Protein AF-A0A955T280-F1 (afdb_monomer)

Secondary structure (DSSP, 8-state):
----PPPEEEEEEEEEEEEE-SSTTEEEEEESSSSS-SEEEEEEGGGEES-SSEEEEEEEEEEEETTEEEEE-SSTT--EEE--GGGEE-

Structure (mmCIF, N/CA/C/O backbone):
data_AF-A0A955T280-F1
#
_entry.id   AF-A0A955T280-F1
#
loop_
_atom_site.group_PDB
_atom_site.id
_atom_site.type_symbol
_atom_site.label_atom_id
_atom_site.label_alt_id
_atom_site.label_comp_id
_atom_site.label_asym_id
_atom_site.label_entity_id
_atom_site.label_seq_id
_atom_site.pdbx_PDB_ins_code
_atom_site.Cartn_x
_atom_site.Cartn_y
_atom_site.Cartn_z
_atom_site.occupancy
_atom_site.B_iso_or_equiv
_atom_site.auth_seq_id
_atom_site.auth_comp_id
_atom_site.auth_asym_id
_atom_site.auth_atom_id
_atom_site.pdbx_PDB_model_num
ATOM 1 N N . MET A 1 1 ? -16.756 -12.839 28.794 1.00 40.88 1 MET A N 1
ATOM 2 C CA . MET A 1 1 ? -17.414 -12.154 27.662 1.00 40.88 1 MET A CA 1
ATOM 3 C C . MET A 1 1 ? -16.403 -12.064 26.533 1.00 40.88 1 MET A C 1
ATOM 5 O O . MET A 1 1 ? -15.517 -11.226 26.582 1.00 40.88 1 MET A O 1
ATOM 9 N N . THR A 1 2 ? -16.440 -12.991 25.582 1.00 46.84 2 THR A N 1
ATOM 10 C CA . THR A 1 2 ? -15.580 -12.960 24.393 1.00 46.84 2 THR A CA 1
ATOM 11 C C . THR A 1 2 ? -16.227 -12.025 23.381 1.00 46.84 2 THR A C 1
ATOM 13 O O . THR A 1 2 ? -17.230 -12.373 22.763 1.00 46.84 2 THR A O 1
ATOM 16 N N . ALA A 1 3 ? -15.696 -10.808 23.254 1.00 52.06 3 ALA A N 1
ATOM 17 C CA . ALA A 1 3 ? -16.089 -9.908 22.181 1.00 52.06 3 ALA A CA 1
ATOM 18 C C . ALA A 1 3 ? -15.708 -10.570 20.849 1.00 52.06 3 ALA A C 1
ATOM 20 O O . ALA A 1 3 ? -14.536 -10.608 20.471 1.00 52.06 3 ALA A O 1
ATOM 21 N N . SER A 1 4 ? -16.698 -11.144 20.166 1.00 58.16 4 SER A N 1
ATOM 22 C CA . SER A 1 4 ? -16.568 -11.559 18.771 1.00 58.16 4 SER A CA 1
ATOM 23 C C . SER A 1 4 ? -16.489 -10.285 17.938 1.00 58.16 4 SER A C 1
ATOM 25 O O . SER A 1 4 ? -17.503 -9.736 17.525 1.00 58.16 4 SER A O 1
ATOM 27 N N . GLY A 1 5 ? -15.282 -9.741 17.794 1.00 64.12 5 GLY A N 1
ATOM 28 C CA . GLY A 1 5 ? -15.041 -8.618 16.900 1.00 64.12 5 GLY A CA 1
ATOM 29 C C . GLY A 1 5 ? -15.203 -9.093 15.461 1.00 64.12 5 GLY A C 1
ATOM 30 O O . GLY A 1 5 ? -14.488 -9.997 15.035 1.00 64.12 5 GLY A O 1
ATOM 31 N N . THR A 1 6 ? -16.138 -8.500 14.723 1.00 71.00 6 THR A N 1
ATOM 32 C CA . THR A 1 6 ? -16.294 -8.735 13.286 1.00 71.00 6 THR A CA 1
ATOM 33 C C . THR A 1 6 ? -14.986 -8.395 12.574 1.00 71.00 6 THR A C 1
ATOM 35 O O . THR A 1 6 ? -14.512 -7.264 12.671 1.00 71.00 6 THR A O 1
ATOM 38 N N . LEU A 1 7 ? -14.408 -9.374 11.877 1.00 75.69 7 LEU A N 1
ATOM 39 C CA . LEU A 1 7 ? -13.260 -9.191 10.995 1.00 75.69 7 LEU A CA 1
ATOM 40 C C . LEU A 1 7 ? -13.784 -9.004 9.572 1.00 75.69 7 LEU A C 1
ATOM 42 O O . LEU A 1 7 ? -14.436 -9.898 9.039 1.00 75.69 7 LEU A O 1
ATOM 46 N N . THR A 1 8 ? -13.512 -7.855 8.961 1.00 79.69 8 THR A N 1
ATOM 47 C CA . THR A 1 8 ? -13.769 -7.647 7.526 1.00 79.69 8 THR A CA 1
ATOM 48 C C . THR A 1 8 ? -12.438 -7.535 6.807 1.00 79.69 8 THR A C 1
ATOM 50 O O . THR A 1 8 ? -11.576 -6.790 7.271 1.00 79.69 8 THR A O 1
ATOM 53 N N . VAL A 1 9 ? -12.285 -8.278 5.708 1.00 84.19 9 VAL A N 1
ATOM 54 C CA . VAL A 1 9 ? -11.088 -8.267 4.860 1.00 84.19 9 VAL A CA 1
ATOM 55 C C . VAL A 1 9 ? -11.497 -7.957 3.427 1.00 84.19 9 VAL A C 1
ATOM 57 O O . VAL A 1 9 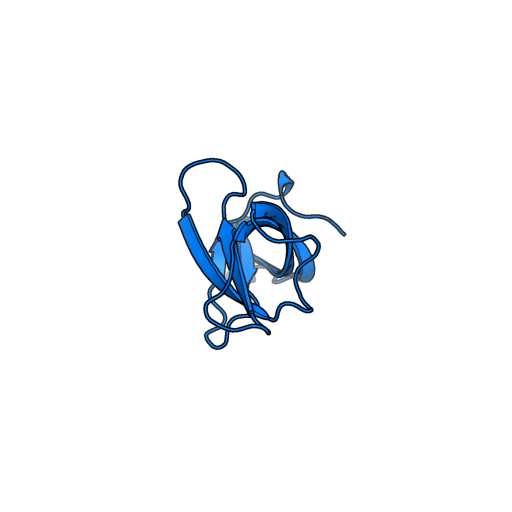? -12.427 -8.573 2.908 1.00 84.19 9 VAL A O 1
ATOM 60 N N . GLY A 1 10 ? -10.808 -7.015 2.788 1.00 89.06 10 GLY A N 1
ATOM 61 C CA . GLY A 1 10 ? -11.001 -6.725 1.371 1.00 89.06 10 GLY A CA 1
ATOM 62 C C . GLY A 1 10 ? -9.833 -5.955 0.775 1.00 89.06 10 GLY A C 1
ATOM 63 O O . GLY A 1 10 ? -9.221 -5.132 1.453 1.00 89.06 10 GLY A O 1
ATOM 64 N N . ASP A 1 11 ? -9.545 -6.210 -0.498 1.00 94.56 11 ASP A N 1
ATOM 65 C CA . ASP A 1 11 ? -8.467 -5.518 -1.199 1.00 94.56 11 ASP A CA 1
ATOM 66 C C . ASP A 1 11 ? -8.916 -4.127 -1.639 1.00 94.56 11 ASP A C 1
ATOM 68 O O . ASP A 1 11 ? -10.005 -3.961 -2.204 1.00 94.56 11 ASP A O 1
ATOM 72 N N . ARG A 1 12 ? -8.079 -3.130 -1.367 1.00 95.62 12 ARG A N 1
ATOM 73 C CA . ARG A 1 12 ? -8.311 -1.719 -1.688 1.00 95.62 12 ARG A CA 1
ATOM 74 C C . ARG A 1 12 ? -7.007 -1.044 -2.079 1.00 95.62 12 ARG A C 1
ATOM 76 O O . ARG A 1 12 ? -5.923 -1.593 -1.882 1.00 95.62 12 ARG A O 1
ATOM 83 N N . TRP A 1 13 ? -7.123 0.152 -2.630 1.00 96.56 13 TRP A N 1
ATOM 84 C CA . TRP A 1 13 ? -5.983 1.023 -2.871 1.00 96.56 13 TRP A CA 1
ATOM 85 C C . TRP A 1 13 ? -5.740 1.911 -1.656 1.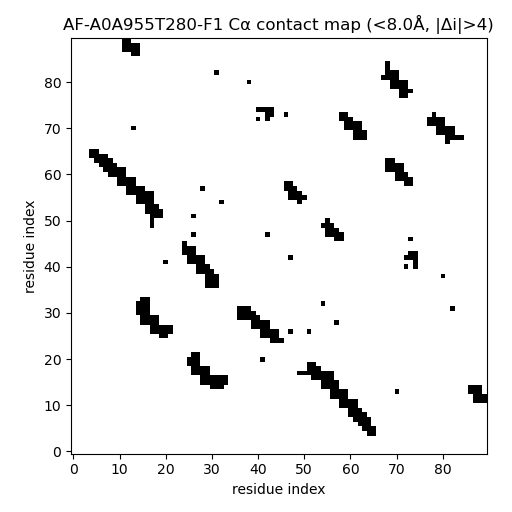00 96.56 13 TRP A C 1
ATOM 87 O O . TRP A 1 13 ? -6.670 2.548 -1.172 1.00 96.56 13 TRP A O 1
ATOM 97 N N . LEU A 1 14 ? -4.500 1.960 -1.178 1.00 96.69 14 LEU A N 1
ATOM 98 C CA . LEU A 1 14 ? -4.058 2.870 -0.125 1.00 96.69 14 LEU A CA 1
ATOM 99 C C . LEU A 1 14 ? -3.188 3.964 -0.734 1.00 96.69 14 LEU A C 1
ATOM 101 O O . LEU A 1 14 ? -2.206 3.656 -1.410 1.00 96.69 14 LEU A O 1
ATOM 105 N N . GLU A 1 15 ? -3.524 5.225 -0.482 1.00 96.19 15 GLU A N 1
ATOM 106 C CA . GLU A 1 15 ? -2.696 6.358 -0.882 1.00 96.19 15 GLU A CA 1
ATOM 107 C C . GLU A 1 15 ? -1.357 6.346 -0.140 1.00 96.19 15 GLU A C 1
ATOM 109 O O . GLU A 1 15 ? -1.290 6.216 1.083 1.00 96.19 15 GLU A O 1
ATOM 114 N N . CYS A 1 16 ? -0.271 6.489 -0.892 1.00 94.94 16 CYS A N 1
ATOM 115 C CA . CYS A 1 16 ? 1.086 6.440 -0.365 1.00 94.94 16 CYS A CA 1
ATOM 116 C C . CYS A 1 16 ? 2.011 7.380 -1.141 1.00 94.94 16 CYS A C 1
ATOM 118 O O . CYS A 1 16 ? 1.715 7.802 -2.263 1.00 94.94 16 CYS A O 1
ATOM 120 N N . HIS A 1 17 ? 3.165 7.693 -0.562 1.00 94.94 17 HIS A N 1
ATOM 121 C CA . HIS A 1 17 ? 4.255 8.288 -1.323 1.00 94.94 17 HIS A CA 1
ATOM 122 C C . HIS A 1 17 ? 5.070 7.173 -1.984 1.00 94.94 17 HIS A C 1
ATOM 124 O O . HIS A 1 17 ? 5.369 6.175 -1.332 1.00 94.94 17 HIS A O 1
ATOM 130 N N . VAL A 1 18 ? 5.388 7.316 -3.273 1.00 95.00 18 VAL A N 1
ATOM 131 C CA . VAL A 1 18 ? 6.103 6.300 -4.058 1.00 95.00 18 VAL A CA 1
ATOM 132 C C . VAL A 1 18 ? 7.507 6.790 -4.379 1.00 95.00 18 VAL A C 1
ATOM 134 O O . VAL A 1 18 ? 7.694 7.813 -5.039 1.0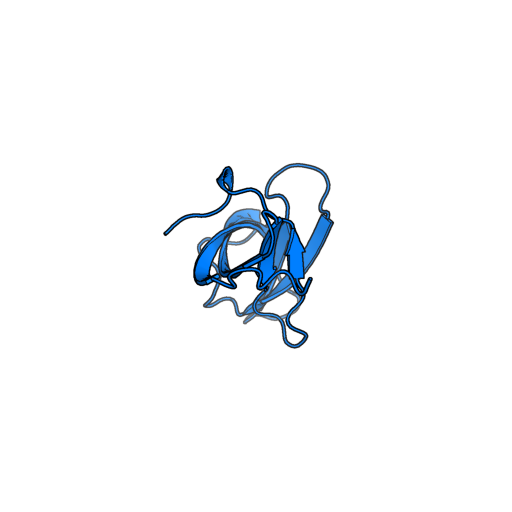0 95.00 18 VAL A O 1
ATOM 137 N N . GLU A 1 19 ? 8.494 6.002 -3.985 1.00 92.62 19 GLU A N 1
ATOM 138 C CA . GLU A 1 19 ? 9.914 6.232 -4.203 1.00 92.62 19 GLU A CA 1
ATOM 139 C C . GLU A 1 19 ? 10.529 5.087 -5.011 1.00 92.62 19 GLU A C 1
ATOM 141 O O . GLU A 1 19 ? 9.952 4.010 -5.199 1.00 92.62 19 GLU A O 1
ATOM 146 N N . LYS A 1 20 ? 11.739 5.328 -5.512 1.00 90.25 20 LYS A N 1
ATOM 147 C CA . LYS A 1 20 ? 12.494 4.319 -6.245 1.00 90.25 20 LYS A CA 1
ATOM 148 C C . LYS A 1 20 ? 12.862 3.152 -5.321 1.00 90.25 20 LYS A C 1
ATOM 150 O O . LYS A 1 20 ? 13.466 3.359 -4.271 1.00 90.25 20 LYS A O 1
ATOM 155 N N . GLY A 1 21 ? 12.528 1.932 -5.742 1.00 88.12 21 GLY A N 1
ATOM 156 C CA . GLY A 1 21 ? 12.925 0.700 -5.059 1.00 88.12 21 GLY A CA 1
ATOM 157 C C . GLY A 1 21 ? 14.404 0.349 -5.256 1.00 88.12 21 GLY A C 1
ATOM 158 O O . GLY A 1 21 ? 15.111 0.948 -6.072 1.00 88.12 21 GLY A O 1
ATOM 159 N N . MET A 1 22 ? 14.882 -0.653 -4.511 1.00 86.00 22 MET A N 1
ATOM 160 C CA . MET A 1 22 ? 16.246 -1.180 -4.676 1.00 86.00 22 MET A CA 1
ATOM 161 C C . MET A 1 22 ? 16.405 -1.982 -5.976 1.00 86.00 22 MET A C 1
ATOM 163 O O . MET A 1 22 ? 17.475 -1.956 -6.586 1.00 86.00 22 MET A O 1
ATOM 167 N N . PHE A 1 23 ? 15.335 -2.654 -6.412 1.00 89.38 23 PHE A N 1
ATOM 168 C CA . PHE A 1 23 ? 15.279 -3.476 -7.620 1.00 89.38 23 PHE A CA 1
ATOM 169 C C . PHE A 1 23 ? 14.318 -2.885 -8.657 1.00 89.38 23 PHE A C 1
ATOM 171 O O . PHE A 1 23 ? 13.511 -2.008 -8.360 1.00 89.38 23 PHE A O 1
ATOM 178 N N . SER A 1 24 ? 14.425 -3.330 -9.912 1.00 88.25 24 SER A N 1
ATOM 179 C CA . SER A 1 24 ? 13.638 -2.784 -11.030 1.00 88.25 24 SER A CA 1
ATOM 180 C C . SER A 1 24 ? 12.165 -3.203 -11.035 1.00 88.25 24 SER A C 1
ATOM 182 O O . SER A 1 24 ? 11.353 -2.588 -11.725 1.00 88.25 24 SER A O 1
ATOM 184 N N . ASP A 1 25 ? 11.839 -4.274 -10.327 1.00 91.62 25 ASP A N 1
ATOM 185 C CA . ASP A 1 25 ? 10.511 -4.867 -10.170 1.00 91.62 25 ASP A CA 1
ATOM 186 C C . ASP A 1 25 ? 9.846 -4.492 -8.839 1.00 91.62 25 ASP A C 1
ATOM 188 O O . ASP A 1 25 ? 8.696 -4.859 -8.603 1.00 91.62 25 ASP A O 1
ATOM 192 N N . GLU A 1 26 ? 10.519 -3.690 -8.015 1.00 92.19 26 GLU A N 1
ATOM 193 C CA . GLU A 1 26 ? 10.008 -3.203 -6.739 1.00 92.19 26 GLU A CA 1
ATOM 194 C C . GLU A 1 26 ? 9.953 -1.674 -6.700 1.00 92.19 26 GLU A C 1
ATOM 196 O O . GLU A 1 26 ? 10.694 -0.963 -7.386 1.00 92.19 26 GLU A O 1
ATOM 201 N N . LEU A 1 27 ? 9.072 -1.157 -5.852 1.00 94.25 27 LEU A N 1
ATOM 202 C CA . LEU A 1 27 ? 9.005 0.251 -5.485 1.00 94.25 27 LEU A CA 1
ATOM 203 C C . LEU A 1 27 ? 9.051 0.376 -3.967 1.00 94.25 27 LEU A C 1
ATOM 205 O O . LEU A 1 27 ? 8.555 -0.492 -3.253 1.00 94.25 27 LEU A O 1
ATOM 209 N N . ALA A 1 28 ? 9.642 1.462 -3.479 1.00 94.44 28 ALA A N 1
ATOM 210 C CA . ALA A 1 28 ? 9.511 1.829 -2.080 1.00 94.44 28 ALA A CA 1
ATOM 211 C C . ALA A 1 28 ? 8.233 2.657 -1.921 1.00 94.44 28 ALA A C 1
ATOM 213 O O . ALA A 1 28 ? 7.992 3.586 -2.692 1.00 94.44 28 ALA A O 1
ATOM 214 N N . ILE A 1 29 ? 7.405 2.324 -0.938 1.00 95.00 29 ILE A N 1
ATOM 215 C CA . ILE A 1 29 ? 6.243 3.127 -0.562 1.00 95.00 29 ILE A CA 1
ATOM 216 C C . ILE A 1 29 ? 6.379 3.574 0.879 1.00 95.00 29 ILE A C 1
ATOM 218 O O . ILE A 1 29 ? 6.853 2.815 1.723 1.00 95.00 29 ILE A O 1
ATOM 222 N N . SER A 1 30 ? 5.929 4.790 1.166 1.00 95.44 30 SER A N 1
ATOM 223 C CA . SER A 1 30 ? 5.796 5.283 2.531 1.00 95.44 30 SER A CA 1
ATOM 224 C C . SER A 1 30 ? 4.380 5.750 2.843 1.00 95.44 30 SER A C 1
ATOM 226 O O . SER A 1 30 ? 3.655 6.253 1.980 1.00 95.44 30 SER A O 1
ATOM 228 N N . TYR A 1 31 ? 3.984 5.538 4.097 1.00 95.25 31 TYR A N 1
ATOM 229 C CA . TYR A 1 31 ? 2.691 5.947 4.634 1.00 95.25 31 TYR A CA 1
ATOM 230 C C . TYR A 1 31 ? 2.879 6.655 5.986 1.00 95.25 31 TYR A C 1
ATOM 232 O O . TYR A 1 31 ? 3.661 6.163 6.809 1.00 95.25 31 TYR A O 1
ATOM 240 N N . PRO A 1 32 ? 2.157 7.755 6.283 1.00 93.81 32 PRO A N 1
ATOM 241 C CA . PRO A 1 32 ? 1.132 8.425 5.465 1.00 93.81 32 PRO A CA 1
ATOM 242 C C . PRO A 1 32 ? 1.668 9.031 4.152 1.00 93.81 32 PRO A C 1
ATOM 244 O O . PRO A 1 32 ? 2.872 9.251 4.039 1.00 93.81 32 PRO A O 1
ATOM 247 N N . PRO A 1 33 ? 0.801 9.316 3.155 1.00 88.62 33 PRO A N 1
ATOM 248 C CA . PRO A 1 33 ? 1.220 9.858 1.854 1.00 88.62 33 PRO A CA 1
ATOM 249 C C . PRO A 1 33 ? 1.816 11.273 1.927 1.00 88.62 33 PRO A C 1
ATOM 251 O O . PRO A 1 33 ? 2.402 11.748 0.951 1.00 88.62 33 PRO A O 1
ATOM 254 N N . ILE A 1 34 ? 1.624 11.974 3.050 1.00 87.62 34 ILE A N 1
ATOM 255 C CA . ILE A 1 34 ? 2.166 13.304 3.339 1.00 87.62 34 ILE A CA 1
ATOM 256 C C . ILE A 1 34 ? 2.597 13.339 4.807 1.00 87.62 34 ILE A C 1
ATOM 258 O O . ILE A 1 34 ? 1.848 12.908 5.684 1.00 87.62 34 ILE A O 1
ATOM 262 N N . GLY A 1 35 ? 3.760 13.931 5.079 1.00 87.69 35 GLY A N 1
ATOM 263 C CA . GLY A 1 35 ? 4.266 14.158 6.431 1.00 87.69 35 GLY A CA 1
ATOM 264 C C . GLY A 1 35 ? 5.341 13.156 6.838 1.00 87.69 35 GLY A C 1
ATOM 265 O O . GLY A 1 35 ? 6.056 12.620 5.995 1.00 87.69 35 GLY A O 1
ATOM 266 N N . GLU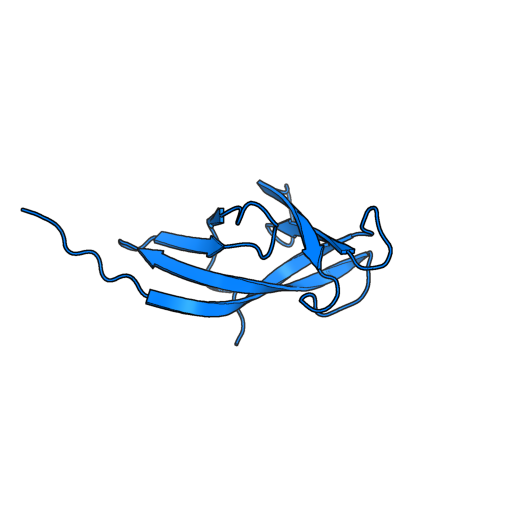 A 1 36 ? 5.488 12.947 8.145 1.00 88.44 36 GLU A N 1
ATOM 267 C CA . GLU A 1 36 ? 6.464 12.003 8.684 1.00 88.44 36 GLU A CA 1
ATOM 268 C C . GLU A 1 36 ? 5.995 10.563 8.452 1.00 88.44 36 GLU A C 1
ATOM 270 O O . GLU A 1 36 ? 4.921 10.160 8.909 1.00 88.44 36 GLU A O 1
ATOM 27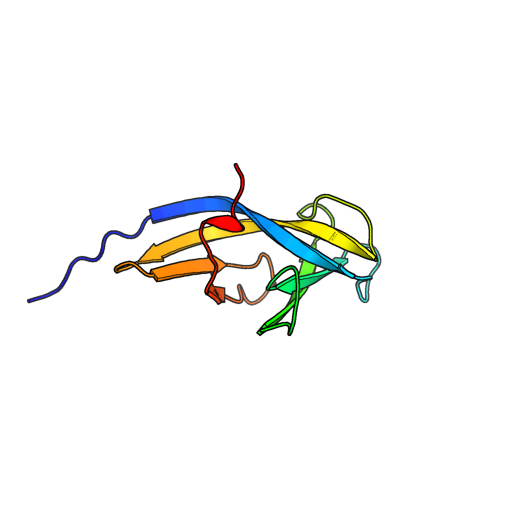5 N N . SER A 1 37 ? 6.810 9.799 7.723 1.00 84.38 37 SER A N 1
ATOM 276 C CA . SER A 1 37 ? 6.530 8.401 7.419 1.00 84.38 37 SER A CA 1
ATOM 277 C C . SER A 1 37 ? 6.520 7.558 8.692 1.00 84.38 37 SER A C 1
ATOM 279 O O . SER A 1 37 ? 7.481 7.546 9.461 1.00 84.38 37 SER A O 1
ATOM 281 N N . ARG A 1 38 ? 5.433 6.810 8.890 1.00 88.31 38 ARG A N 1
ATOM 282 C CA . ARG A 1 38 ? 5.307 5.796 9.945 1.00 88.31 38 ARG A CA 1
ATOM 283 C C . ARG A 1 38 ? 5.866 4.452 9.501 1.00 88.31 38 ARG A C 1
ATOM 285 O O . ARG A 1 38 ? 6.261 3.650 10.342 1.00 88.31 38 ARG A O 1
ATOM 292 N N . ILE A 1 39 ? 5.853 4.192 8.196 1.00 92.19 39 ILE A N 1
ATOM 293 C CA . ILE A 1 39 ? 6.362 2.962 7.600 1.00 92.19 39 ILE A CA 1
ATOM 294 C C . ILE A 1 39 ? 6.899 3.241 6.203 1.00 92.19 39 ILE A C 1
ATOM 296 O O . ILE A 1 39 ? 6.281 3.968 5.427 1.00 92.19 39 ILE A O 1
ATOM 300 N N . SER A 1 40 ? 8.035 2.625 5.886 1.00 93.12 40 SER A N 1
ATOM 301 C CA . SER A 1 40 ? 8.543 2.503 4.524 1.00 93.12 40 SER A CA 1
ATOM 302 C C . SER A 1 40 ? 8.718 1.026 4.201 1.00 93.12 40 SER A C 1
ATOM 304 O O . SER A 1 40 ? 9.234 0.270 5.027 1.00 93.12 40 SER A O 1
ATOM 306 N N . ALA A 1 41 ? 8.240 0.611 3.035 1.00 94.25 41 ALA A N 1
ATOM 307 C CA . ALA A 1 41 ? 8.213 -0.782 2.621 1.00 94.25 41 ALA A CA 1
ATOM 308 C C . ALA A 1 41 ? 8.539 -0.919 1.135 1.00 94.25 41 ALA A C 1
ATOM 310 O O . ALA A 1 41 ? 8.113 -0.103 0.321 1.00 94.25 41 ALA A O 1
ATOM 311 N N . PHE A 1 42 ? 9.249 -1.987 0.782 1.00 95.12 42 PHE A N 1
ATOM 312 C CA . PHE A 1 42 ? 9.434 -2.388 -0.608 1.00 95.12 42 PHE A CA 1
ATOM 313 C C . PHE A 1 42 ? 8.287 -3.303 -1.021 1.00 95.12 42 PHE A C 1
ATOM 315 O O . PHE A 1 42 ? 7.982 -4.277 -0.330 1.00 95.12 42 PHE A O 1
ATOM 322 N N . VAL A 1 43 ? 7.630 -2.960 -2.123 1.00 94.69 43 VAL A N 1
ATOM 323 C CA . VAL A 1 43 ? 6.460 -3.670 -2.638 1.00 94.69 43 VAL A CA 1
ATOM 324 C C . VAL A 1 43 ? 6.627 -3.971 -4.128 1.00 94.69 43 VAL A C 1
ATOM 326 O O . VAL A 1 43 ? 7.306 -3.212 -4.830 1.00 94.69 43 VAL A O 1
ATOM 329 N N . PRO A 1 44 ? 5.992 -5.041 -4.639 1.00 94.94 44 PRO A N 1
ATOM 330 C CA . PRO A 1 44 ? 5.963 -5.329 -6.067 1.00 94.94 44 PRO A CA 1
ATOM 331 C C . PRO A 1 44 ? 5.415 -4.150 -6.876 1.00 94.94 44 PRO A C 1
ATOM 333 O O . PRO A 1 44 ? 4.383 -3.565 -6.535 1.00 94.94 44 PRO A O 1
ATOM 336 N N . ARG A 1 45 ? 6.105 -3.789 -7.961 1.00 93.25 45 ARG A N 1
ATOM 337 C CA . ARG A 1 45 ? 5.750 -2.633 -8.800 1.00 93.25 45 ARG A CA 1
ATOM 338 C C . ARG A 1 45 ? 4.371 -2.769 -9.454 1.00 93.25 45 ARG A C 1
ATOM 340 O O . ARG A 1 45 ? 3.722 -1.758 -9.696 1.00 93.25 45 ARG A O 1
ATOM 347 N N . ASP A 1 46 ? 3.926 -3.985 -9.754 1.00 94.69 46 ASP A N 1
ATOM 348 C CA . ASP A 1 46 ? 2.613 -4.269 -10.350 1.00 94.69 46 ASP A CA 1
ATOM 349 C C . ASP A 1 46 ? 1.437 -4.021 -9.391 1.00 94.69 46 ASP A C 1
ATOM 351 O O . ASP A 1 46 ? 0.300 -3.873 -9.836 1.00 94.69 46 ASP A O 1
ATOM 355 N N . LEU A 1 47 ? 1.713 -3.909 -8.090 1.00 95.69 47 LEU A N 1
ATOM 356 C CA . LEU A 1 47 ? 0.739 -3.570 -7.055 1.00 95.69 47 LEU A CA 1
ATOM 357 C C . LEU A 1 47 ? 0.719 -2.076 -6.719 1.00 95.69 47 LEU A C 1
ATOM 359 O O . LEU A 1 47 ? 0.057 -1.686 -5.758 1.00 95.69 47 LEU A O 1
ATOM 363 N N . VAL A 1 48 ? 1.427 -1.236 -7.480 1.00 94.94 48 VAL A N 1
ATOM 364 C CA . VAL A 1 48 ? 1.486 0.213 -7.265 1.00 94.94 48 VAL A CA 1
ATOM 365 C C . VAL A 1 48 ? 0.988 0.966 -8.497 1.00 94.94 48 VAL A C 1
ATOM 367 O O . VAL A 1 48 ? 1.485 0.792 -9.608 1.00 94.94 48 VAL A O 1
ATOM 370 N N . GLU A 1 49 ? 0.032 1.869 -8.292 1.00 92.38 49 GLU A N 1
ATOM 371 C CA . GLU A 1 49 ? -0.389 2.846 -9.290 1.00 92.38 49 GLU A CA 1
ATOM 372 C C . GLU A 1 49 ? 0.439 4.135 -9.169 1.00 92.38 49 GLU A C 1
ATOM 374 O O . GLU A 1 49 ? 0.526 4.732 -8.093 1.00 92.38 49 GLU A O 1
ATOM 379 N N . ARG A 1 50 ? 0.941 4.607 -10.322 1.00 81.25 50 ARG A N 1
ATOM 380 C CA . ARG A 1 50 ? 1.826 5.773 -10.568 1.00 81.25 50 ARG A CA 1
ATOM 381 C C . ARG A 1 50 ? 3.335 5.499 -10.543 1.00 81.25 50 ARG A C 1
ATOM 383 O O . ARG A 1 50 ? 3.811 4.434 -10.176 1.00 81.25 50 ARG A O 1
ATOM 390 N N . ARG A 1 51 ? 4.079 6.488 -11.057 1.00 68.00 51 ARG A N 1
ATOM 391 C CA . ARG A 1 51 ? 5.542 6.487 -11.203 1.00 68.00 51 ARG A CA 1
ATOM 392 C C . ARG A 1 51 ? 6.221 7.139 -9.991 1.00 68.00 51 ARG A C 1
ATOM 394 O O . ARG A 1 51 ? 5.630 7.987 -9.324 1.00 68.00 51 ARG A O 1
ATOM 401 N N . GLU A 1 52 ? 7.471 6.740 -9.774 1.00 76.00 52 GLU A N 1
ATOM 402 C CA . GLU A 1 52 ? 8.391 7.201 -8.722 1.00 76.00 52 GLU A CA 1
ATOM 403 C C . GLU A 1 52 ? 8.421 8.732 -8.547 1.00 76.00 52 GLU A C 1
ATOM 405 O O . GLU A 1 52 ? 8.322 9.482 -9.521 1.00 76.00 52 GLU A O 1
ATOM 410 N N . GLY A 1 53 ? 8.612 9.187 -7.304 1.00 76.94 53 GLY A N 1
ATOM 411 C CA . GLY A 1 53 ? 8.783 10.597 -6.941 1.00 76.94 53 GLY A CA 1
ATOM 412 C C . GLY A 1 53 ? 7.474 11.368 -6.769 1.00 76.94 53 GLY A C 1
ATOM 413 O O . GLY A 1 53 ? 7.474 12.598 -6.789 1.00 76.94 53 GLY A O 1
ATOM 414 N N . SER A 1 54 ? 6.346 10.669 -6.639 1.00 85.44 54 SER A N 1
ATOM 415 C CA . SER A 1 54 ? 5.025 11.286 -6.526 1.00 85.44 54 SER A CA 1
ATOM 416 C C . SER A 1 54 ? 4.114 10.519 -5.572 1.00 85.44 54 SER A C 1
ATOM 418 O O . SER A 1 54 ? 4.441 9.427 -5.109 1.00 85.44 54 SER A O 1
ATOM 420 N N . GLN A 1 55 ? 2.959 11.106 -5.257 1.00 91.12 55 GLN A N 1
ATOM 421 C CA . GLN A 1 55 ? 1.879 10.363 -4.618 1.00 91.12 55 GLN A CA 1
ATOM 422 C C . GLN A 1 55 ? 1.339 9.308 -5.580 1.00 91.12 55 GLN A C 1
ATOM 424 O O . GLN A 1 55 ? 1.049 9.597 -6.745 1.00 91.12 55 GLN A O 1
ATOM 429 N N . GLY A 1 56 ? 1.183 8.099 -5.067 1.00 94.25 56 GLY A N 1
ATOM 430 C CA . GLY A 1 56 ? 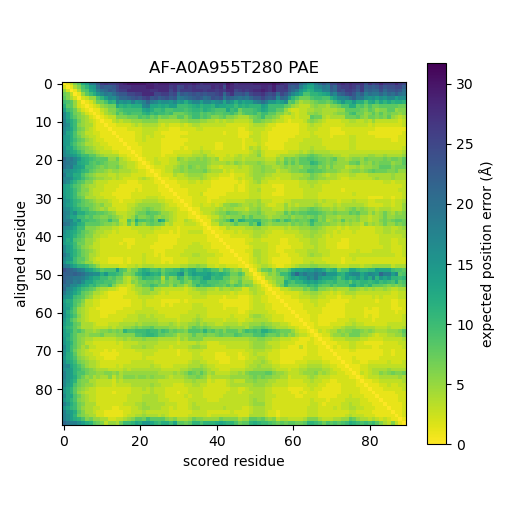0.615 6.968 -5.775 1.00 94.25 56 GLY A CA 1
ATOM 431 C C . GLY A 1 56 ? -0.319 6.190 -4.869 1.00 94.25 56 GLY A C 1
ATOM 432 O O . GLY A 1 56 ? -0.768 6.683 -3.831 1.00 94.25 56 GLY A O 1
ATOM 433 N N . ARG A 1 57 ? -0.636 4.971 -5.287 1.00 95.44 57 ARG A N 1
ATOM 434 C CA . ARG A 1 57 ? -1.464 4.062 -4.499 1.00 95.44 57 ARG A CA 1
ATOM 435 C C . ARG A 1 57 ? -0.866 2.678 -4.522 1.00 95.44 57 ARG A C 1
ATOM 437 O O . ARG A 1 57 ? -0.423 2.239 -5.574 1.00 95.44 57 ARG A O 1
ATOM 444 N N . VAL A 1 58 ? -0.900 1.982 -3.398 1.00 96.50 58 VAL A N 1
ATOM 445 C CA . VAL A 1 58 ? -0.508 0.573 -3.314 1.00 96.50 58 VAL A CA 1
ATOM 446 C C . VAL A 1 58 ? -1.729 -0.291 -3.027 1.00 96.50 58 VAL A C 1
ATOM 448 O O . VAL A 1 58 ? -2.600 0.089 -2.241 1.00 96.50 58 VAL A O 1
ATOM 451 N N . ARG A 1 59 ? -1.827 -1.448 -3.683 1.00 97.25 59 ARG A N 1
ATOM 452 C CA . ARG A 1 59 ? -2.876 -2.430 -3.415 1.00 97.25 59 ARG A CA 1
ATOM 453 C C . ARG A 1 59 ? -2.569 -3.117 -2.089 1.00 97.25 59 ARG A C 1
ATOM 455 O O . ARG A 1 59 ? -1.505 -3.708 -1.920 1.00 97.25 59 ARG A O 1
ATOM 462 N N . VAL A 1 60 ? -3.502 -3.039 -1.151 1.00 97.00 60 VAL A N 1
ATOM 463 C CA . VAL A 1 60 ? -3.364 -3.588 0.202 1.00 97.00 60 VAL A CA 1
ATOM 464 C C . VAL A 1 60 ? -4.608 -4.378 0.573 1.00 97.00 60 VAL A C 1
ATOM 466 O O . VAL A 1 60 ? -5.698 -4.114 0.059 1.00 97.00 60 VAL A O 1
ATOM 469 N N . SER A 1 61 ? -4.472 -5.301 1.521 1.00 96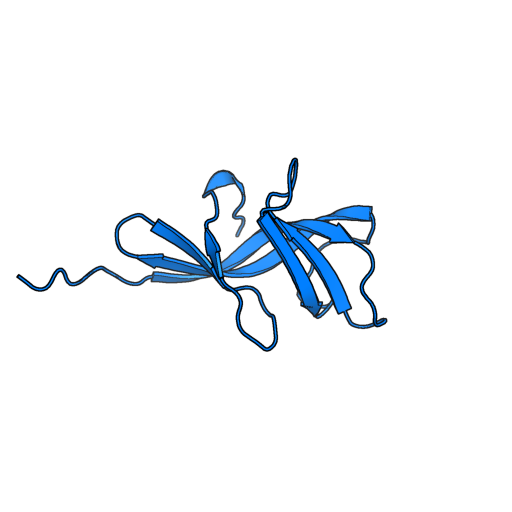.31 61 SER A N 1
ATOM 470 C CA . SER A 1 61 ? -5.638 -5.900 2.168 1.00 96.31 61 SER A CA 1
ATOM 471 C C . SER A 1 61 ? -6.013 -5.067 3.388 1.00 96.31 61 SER A C 1
ATOM 473 O O . SER A 1 61 ? -5.224 -4.918 4.323 1.00 96.31 61 SER A O 1
ATOM 475 N N . ILE A 1 62 ? -7.226 -4.522 3.387 1.00 95.69 62 ILE A N 1
ATOM 476 C CA . ILE A 1 62 ? -7.764 -3.754 4.506 1.00 95.69 62 ILE A CA 1
ATOM 477 C C . ILE A 1 62 ? -8.412 -4.701 5.499 1.00 95.69 62 ILE A C 1
ATOM 479 O O . ILE A 1 62 ? -9.228 -5.544 5.124 1.00 95.69 62 ILE A O 1
ATOM 483 N N . VAL A 1 63 ? -8.068 -4.531 6.770 1.00 94.56 63 VAL A N 1
ATOM 484 C CA . VAL A 1 63 ? -8.613 -5.290 7.888 1.00 94.56 63 VAL A CA 1
ATOM 485 C C . VAL A 1 63 ? -9.280 -4.335 8.865 1.00 94.56 63 VAL A C 1
ATOM 487 O O . VAL A 1 63 ? -8.634 -3.435 9.396 1.00 94.56 63 VAL A O 1
ATOM 490 N N . ARG A 1 64 ? -10.567 -4.560 9.149 1.00 92.44 64 ARG A N 1
ATOM 491 C CA . ARG A 1 64 ? -11.284 -3.855 10.222 1.00 92.44 64 ARG A CA 1
ATOM 492 C C . ARG A 1 64 ? -11.477 -4.785 11.412 1.00 92.44 64 ARG A C 1
ATOM 494 O O . ARG A 1 64 ? -12.033 -5.871 11.245 1.00 92.44 64 ARG A O 1
ATOM 501 N N . ARG A 1 65 ? -11.036 -4.367 12.602 1.00 88.38 65 ARG A N 1
ATOM 502 C CA . ARG A 1 65 ? -11.190 -5.133 13.850 1.00 88.38 65 ARG A CA 1
ATOM 503 C C . ARG A 1 65 ? -11.431 -4.191 15.022 1.00 88.38 65 ARG A C 1
ATOM 505 O O . ARG A 1 65 ? -10.573 -3.395 15.359 1.00 88.38 65 ARG A O 1
ATOM 512 N N . GLY A 1 66 ? -12.584 -4.316 15.679 1.00 84.94 66 GLY A N 1
ATOM 513 C CA . GLY A 1 66 ? -12.849 -3.583 16.925 1.00 84.94 66 GLY A CA 1
ATOM 514 C C . GLY A 1 66 ? -12.874 -2.054 16.788 1.00 84.94 66 GLY A C 1
ATOM 515 O O . GLY A 1 66 ? -12.640 -1.369 17.771 1.00 84.94 66 GLY A O 1
ATOM 516 N N . GLY A 1 67 ? -13.158 -1.530 15.590 1.00 84.62 67 GLY A N 1
ATOM 517 C CA . GLY A 1 67 ? -13.132 -0.092 15.292 1.00 84.62 67 GLY A CA 1
ATOM 518 C C . GLY A 1 67 ? -11.829 0.375 14.644 1.00 84.62 67 GLY A C 1
ATOM 519 O O . GLY A 1 67 ? -11.864 1.347 13.895 1.00 84.62 67 GLY A O 1
ATOM 520 N N . ASP A 1 68 ? -10.740 -0.369 14.834 1.00 91.44 68 ASP A N 1
ATOM 521 C CA . ASP A 1 68 ? -9.452 -0.086 14.211 1.00 91.44 68 ASP A CA 1
ATOM 522 C C . ASP A 1 68 ? -9.415 -0.547 12.752 1.00 91.44 68 ASP A C 1
ATOM 524 O O . ASP A 1 68 ? -10.035 -1.554 12.372 1.00 91.44 68 ASP A O 1
ATOM 528 N N . LEU A 1 69 ? -8.649 0.194 11.952 1.00 94.44 69 LEU A N 1
ATOM 529 C CA . LEU A 1 69 ? -8.448 -0.041 10.532 1.00 94.44 69 LEU A CA 1
ATOM 530 C C . LEU A 1 69 ? -6.961 -0.214 10.227 1.00 94.44 69 LEU A C 1
ATOM 532 O O . LEU A 1 69 ? -6.140 0.663 10.504 1.00 94.44 69 LEU A O 1
ATOM 536 N N . PHE A 1 70 ? -6.634 -1.358 9.642 1.00 95.00 70 PHE A N 1
ATOM 537 C CA . PHE A 1 70 ? -5.275 -1.746 9.301 1.00 95.00 70 PHE A CA 1
ATOM 538 C C . PHE A 1 70 ? -5.175 -1.985 7.801 1.00 95.00 70 PHE A C 1
ATOM 540 O O . PHE A 1 70 ? -6.078 -2.575 7.207 1.0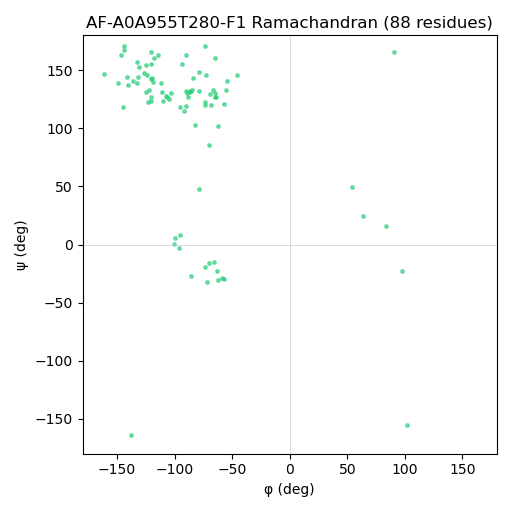0 95.00 70 PHE A O 1
ATOM 547 N N . ALA A 1 71 ? -4.052 -1.601 7.210 1.00 96.12 71 ALA A N 1
ATOM 548 C CA . ALA A 1 71 ? -3.640 -2.088 5.905 1.00 96.12 71 ALA A CA 1
ATOM 549 C C . ALA A 1 71 ? -2.536 -3.125 6.089 1.00 96.12 71 ALA A C 1
ATOM 551 O O . ALA A 1 71 ? -1.565 -2.871 6.802 1.00 96.12 71 ALA A O 1
ATOM 552 N N . ILE A 1 72 ? -2.686 -4.278 5.442 1.00 96.19 72 ILE A N 1
ATOM 553 C CA . ILE A 1 72 ? -1.617 -5.260 5.273 1.00 96.19 72 ILE A CA 1
ATOM 554 C C . ILE A 1 72 ? -0.925 -4.941 3.953 1.00 96.19 72 ILE A C 1
ATOM 556 O O . ILE A 1 72 ? -1.535 -5.032 2.883 1.00 96.19 72 ILE A O 1
ATOM 560 N N . LEU A 1 73 ? 0.341 -4.551 4.044 1.00 95.81 73 LEU A N 1
ATOM 561 C CA . LEU A 1 73 ? 1.174 -4.239 2.896 1.00 95.81 73 LEU A CA 1
ATOM 562 C C . LEU A 1 73 ? 1.558 -5.530 2.158 1.00 95.81 73 LEU A C 1
ATOM 564 O O . LEU A 1 73 ? 1.781 -6.563 2.801 1.00 95.81 73 LEU A O 1
ATOM 568 N N . PRO A 1 74 ? 1.684 -5.494 0.820 1.00 95.06 74 PRO A N 1
ATOM 569 C CA . PRO A 1 74 ? 2.050 -6.657 0.018 1.00 95.06 74 PRO A CA 1
ATOM 570 C C . PRO A 1 74 ? 3.564 -6.937 0.071 1.00 95.06 74 PRO A C 1
ATOM 572 O O . PRO A 1 74 ? 4.215 -7.125 -0.954 1.00 95.06 74 PRO A O 1
ATOM 575 N N . THR A 1 75 ? 4.140 -6.941 1.273 1.00 93.56 75 THR A N 1
ATOM 576 C CA . THR A 1 75 ? 5.538 -7.309 1.521 1.00 93.56 75 THR A CA 1
ATOM 577 C C . THR A 1 75 ? 5.646 -8.807 1.805 1.00 93.56 75 THR A C 1
ATOM 579 O O . THR A 1 75 ? 4.668 -9.464 2.178 1.00 93.56 75 THR A O 1
ATOM 582 N N . ALA A 1 76 ? 6.856 -9.363 1.701 1.00 88.19 76 ALA A N 1
ATOM 583 C CA . ALA A 1 76 ? 7.112 -10.762 2.055 1.00 88.19 76 ALA A CA 1
ATOM 584 C C . ALA A 1 76 ? 6.726 -11.095 3.512 1.00 88.19 76 ALA A C 1
ATOM 586 O O . ALA A 1 76 ? 6.323 -12.222 3.803 1.00 88.19 76 ALA A O 1
ATOM 587 N N . TYR A 1 77 ? 6.811 -10.110 4.413 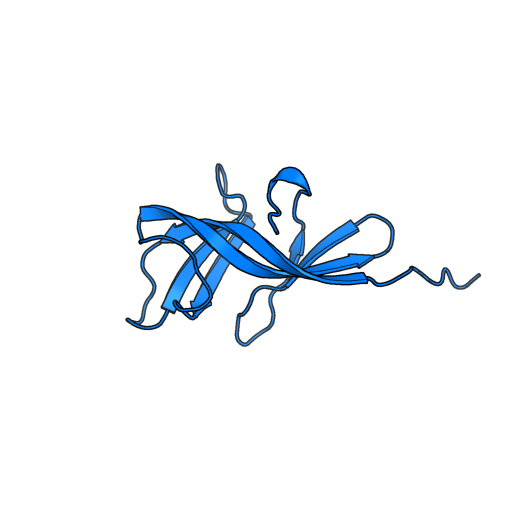1.00 89.56 77 TYR A N 1
ATOM 588 C CA . TYR A 1 77 ? 6.510 -10.262 5.839 1.00 89.56 77 TYR A CA 1
ATOM 589 C C . TYR A 1 77 ? 5.084 -9.850 6.218 1.00 89.56 77 TYR A C 1
ATOM 591 O O . TYR A 1 77 ? 4.690 -10.049 7.366 1.00 89.56 77 TYR A O 1
ATOM 599 N N . ARG A 1 78 ? 4.291 -9.342 5.260 1.00 91.06 78 ARG A N 1
ATOM 600 C CA . ARG A 1 78 ? 2.920 -8.853 5.476 1.00 91.06 78 ARG A CA 1
ATOM 601 C C . ARG A 1 78 ? 2.845 -7.807 6.585 1.00 91.06 78 ARG A C 1
ATOM 603 O O . ARG A 1 78 ? 2.020 -7.909 7.495 1.00 91.06 78 ARG A O 1
ATOM 610 N N . ASP A 1 79 ? 3.721 -6.812 6.497 1.00 92.88 79 ASP A N 1
ATOM 611 C CA . ASP A 1 79 ? 3.746 -5.693 7.435 1.00 92.88 79 ASP A CA 1
ATOM 612 C C . ASP A 1 79 ? 2.372 -5.018 7.503 1.00 92.88 79 ASP A C 1
ATOM 614 O O . ASP A 1 79 ? 1.688 -4.865 6.490 1.00 92.88 79 ASP A O 1
ATOM 618 N N . SER A 1 80 ? 1.957 -4.609 8.702 1.00 93.81 80 SER A N 1
ATOM 619 C CA . SER A 1 80 ? 0.668 -3.951 8.910 1.00 93.81 80 SER A CA 1
ATOM 620 C C . SER A 1 80 ? 0.841 -2.551 9.471 1.00 93.81 80 SER A C 1
ATOM 622 O O . SER A 1 80 ? 1.629 -2.351 10.396 1.00 93.81 80 SER A O 1
ATOM 624 N N . VAL A 1 81 ? 0.042 -1.607 8.984 1.00 95.12 81 VAL A N 1
ATOM 625 C CA . VAL A 1 81 ? 0.034 -0.224 9.469 1.00 95.12 81 VAL A CA 1
ATOM 626 C C . VAL A 1 81 ? -1.393 0.246 9.734 1.00 95.12 81 VAL A C 1
ATOM 628 O O . VAL A 1 81 ? -2.326 -0.132 9.025 1.00 95.12 81 VAL A O 1
ATOM 631 N N . PHE A 1 82 ? -1.571 1.062 10.774 1.00 95.06 82 PHE A N 1
ATOM 632 C CA . PHE A 1 82 ? -2.833 1.759 11.020 1.00 95.06 82 PHE A CA 1
ATOM 633 C C . PHE A 1 82 ? -3.049 2.828 9.953 1.00 95.06 82 PHE A C 1
ATOM 635 O O . PHE A 1 82 ? -2.165 3.662 9.737 1.00 95.06 82 PHE A O 1
ATOM 642 N N . VAL A 1 83 ? -4.228 2.827 9.338 1.00 95.25 83 VAL A N 1
ATOM 643 C CA . VAL A 1 83 ? -4.567 3.728 8.228 1.00 95.25 83 VAL A CA 1
ATOM 644 C C . VAL A 1 83 ? -5.831 4.530 8.513 1.00 95.25 83 VAL A C 1
ATOM 646 O O . VAL A 1 83 ? -6.690 4.112 9.290 1.00 95.25 83 VAL A O 1
ATOM 649 N N . SER A 1 84 ? -5.941 5.690 7.871 1.00 93.69 84 SER A N 1
ATOM 650 C CA . SER A 1 84 ? -7.164 6.494 7.847 1.00 93.69 84 SER A CA 1
ATOM 651 C C . SER A 1 84 ? -8.111 6.009 6.747 1.00 93.69 84 SER A C 1
ATOM 653 O O . SER A 1 84 ? -7.662 5.669 5.655 1.00 93.69 84 SER A O 1
ATOM 655 N N . GLU A 1 85 ? -9.426 6.042 6.994 1.00 93.25 85 GLU A N 1
ATOM 656 C CA . GLU A 1 85 ? -10.434 5.780 5.949 1.00 93.25 85 GLU A CA 1
ATOM 657 C C . GLU A 1 85 ? -10.316 6.763 4.772 1.00 93.25 85 GLU A C 1
ATOM 659 O O . GLU A 1 85 ? -10.625 6.392 3.644 1.00 93.25 85 GLU A O 1
ATOM 664 N N . SER A 1 86 ? -9.828 7.988 5.015 1.00 94.31 86 SER A N 1
ATOM 665 C CA . SER A 1 86 ? -9.620 9.010 3.976 1.00 94.31 86 SER A CA 1
ATOM 666 C C . SER A 1 86 ? -8.600 8.619 2.914 1.00 94.31 86 SER A C 1
ATOM 668 O O . SER A 1 86 ? -8.638 9.163 1.816 1.00 94.31 86 SER A O 1
ATOM 670 N N . ASP A 1 87 ? -7.697 7.699 3.247 1.00 94.19 87 ASP A N 1
ATOM 671 C CA . ASP A 1 87 ? -6.563 7.343 2.398 1.00 94.19 87 ASP A CA 1
ATOM 672 C C . ASP A 1 87 ? -6.850 6.052 1.612 1.00 94.19 87 ASP A C 1
ATOM 674 O O . ASP A 1 87 ? -5.966 5.522 0.941 1.00 94.19 87 ASP A O 1
ATOM 678 N N . ILE A 1 88 ? -8.073 5.514 1.711 1.00 93.62 88 ILE A N 1
ATOM 679 C CA . ILE A 1 88 ? -8.494 4.265 1.075 1.00 93.62 88 ILE A CA 1
ATOM 680 C C . ILE A 1 88 ? -9.428 4.570 -0.098 1.00 93.62 88 ILE A C 1
ATOM 682 O O . ILE A 1 88 ? -10.459 5.221 0.061 1.00 93.62 88 ILE A O 1
ATOM 686 N N . ALA A 1 89 ? -9.102 4.023 -1.266 1.00 89.38 89 ALA A N 1
ATOM 687 C CA . ALA A 1 89 ? -9.915 4.080 -2.477 1.00 89.38 89 ALA A CA 1
ATOM 688 C C . ALA A 1 89 ? -10.350 2.674 -2.941 1.00 89.38 89 ALA A C 1
ATOM 690 O O . ALA A 1 89 ? -9.755 1.662 -2.550 1.00 89.38 89 ALA A O 1
ATOM 691 N N . GLU A 1 90 ? -11.405 2.614 -3.764 1.00 77.62 90 GLU A N 1
ATOM 692 C CA . GLU A 1 90 ? -11.931 1.374 -4.375 1.00 77.62 90 GLU A CA 1
ATOM 693 C C . GLU A 1 90 ? -10.968 0.748 -5.392 1.00 77.62 90 GLU A C 1
ATOM 695 O O . GLU A 1 90 ? -10.553 1.479 -6.317 1.00 77.62 90 GLU A O 1
#

pLDDT: mean 88.93, std 10.8, range [40.88, 97.25]

Sequence (90 aa):
MTASGTLTVGDRWLECHVEKGMFSDELAISYPPIGESRISAFVPRDLVERREGSQGRVRVSIVRRGGDLFAILPTAYRDSVFVSESDIAE

Mean predicted aligned error: 5.3 Å

Radius of gyration: 13.51 Å; Cα contacts (8 Å, |Δi|>4): 207; chains: 1; bounding box: 34×27×39 Å

Solvent-accessible surface area (backbone atoms only — not comparable to full-atom values): 5047 Å² total; per-residue (Å²): 135,83,82,82,59,67,76,48,78,48,80,30,31,35,49,18,26,27,36,78,33,98,48,96,63,33,25,26,37,27,33,51,53,70,76,80,63,80,45,75,46,65,29,53,41,94,46,40,50,75,66,66,79,35,76,28,30,35,52,25,41,35,39,38,48,82,88,46,43,32,34,32,42,67,35,99,82,50,52,71,45,82,54,60,77,89,43,53,47,127

Foldseek 3Di:
DDPPWDKDKDKWKFKWAWAPDPDPQWIWTFPPRDDDGPDIDIAGPVQWADDHPHITIGIFIWIDTPNWIWTQHRHPVRDIDTDDPVRTHD

Nearest PDB structures (foldseek):
  2z6k-assembly1_A  TM=3.491E-01  e=5.957E+00  Homo sapiens
  1d8h-assembly2_C  TM=2.295E-01  e=1.911E+00  Saccharomyces cerevisiae
  4bb2-assembly1_A  TM=3.212E-01  e=8.554E+00  Homo sapiens
  4pn0-assembly1_A  TM=2.709E-01  e=8.123E+00  Schizosaccharomyces pombe
  4gej-assembly10_J  TM=2.246E-01  e=5.657E+00  Homo sapiens